Protein AF-A0A527GKY8-F1 (afdb_monomer_lite)

Radius of gyration: 17.2 Å; chains: 1; bounding box: 36×43×42 Å

Secondary structure (DSSP, 8-state):
-HHHHHHHHHT-S--S-EEEEESHHHHHHHHHHHTTSPTTS-EEEEETTSSS--HHHHTTS--EEEE-SS--SS--HHHHHHHHHHHHHHHHHHHSPPPPPPSSPP------TTTHHHH-

pLDDT: mean 96.41, 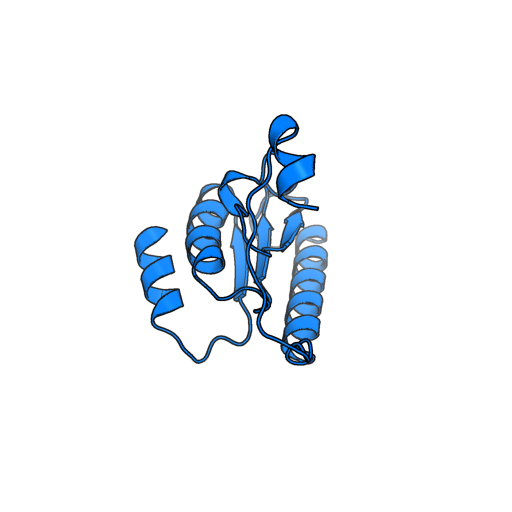std 3.01, range [84.5, 98.81]

Foldseek 3Di:
DLVVLLVVLLVDPPQLADEFEAEPVRLLSRLSNVVSDDAQRHAEYAYCCLPDDCCSRQPPHDYHYQHCVDHPPDDDPSNVVSVVVSVVVRCVCSVDGDDPDDDDDDDDDDDDPVCVVVRD

Structure (mmCIF, N/CA/C/O backbone):
data_AF-A0A527GKY8-F1
#
_entry.id   AF-A0A527GKY8-F1
#
loop_
_atom_site.group_PDB
_atom_site.id
_atom_site.type_symbol
_atom_site.label_atom_id
_atom_site.label_alt_id
_atom_site.label_comp_id
_atom_site.label_asym_id
_atom_site.label_entity_id
_atom_site.label_seq_id
_atom_site.pdbx_PDB_ins_code
_atom_site.Cartn_x
_atom_site.Cartn_y
_atom_site.Cartn_z
_atom_site.occupancy
_atom_site.B_iso_or_equiv
_atom_site.auth_seq_id
_atom_site.auth_comp_id
_atom_site.auth_asym_id
_atom_site.auth_atom_id
_atom_site.pdbx_PDB_model_num
ATOM 1 N N . MET A 1 1 ? -9.614 -0.840 -14.569 1.00 93.81 1 MET A N 1
ATOM 2 C CA . MET A 1 1 ? -9.098 -1.970 -13.761 1.00 93.81 1 MET A CA 1
ATOM 3 C C . MET A 1 1 ? -8.939 -1.639 -12.281 1.00 93.81 1 MET A C 1
ATOM 5 O O . MET A 1 1 ? -9.459 -2.411 -11.493 1.00 93.81 1 MET A O 1
ATOM 9 N N . GLY A 1 2 ? -8.317 -0.518 -11.883 1.00 97.00 2 GLY A N 1
ATOM 10 C CA . GLY A 1 2 ? -8.149 -0.168 -10.456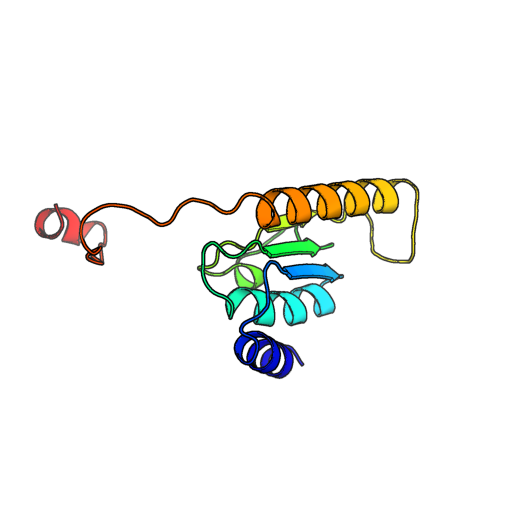 1.00 97.00 2 GLY A CA 1
ATOM 11 C C . GLY A 1 2 ? -9.447 -0.159 -9.633 1.00 97.00 2 GLY A C 1
ATOM 12 O O . GLY A 1 2 ? -9.541 -0.859 -8.632 1.00 97.00 2 GLY A O 1
ATOM 13 N N . ILE A 1 3 ? -10.492 0.524 -10.118 1.00 97.94 3 ILE A N 1
ATOM 14 C CA . ILE A 1 3 ? -11.818 0.555 -9.463 1.00 97.94 3 ILE A CA 1
ATOM 15 C C . ILE A 1 3 ? -12.407 -0.855 -9.305 1.00 97.94 3 ILE A C 1
ATOM 17 O O . ILE A 1 3 ? -12.872 -1.222 -8.232 1.00 97.94 3 ILE A O 1
ATOM 21 N N . ALA A 1 4 ? -12.345 -1.674 -10.358 1.00 98.38 4 ALA A N 1
ATOM 22 C CA . ALA A 1 4 ? -12.852 -3.044 -10.310 1.00 98.38 4 ALA A CA 1
ATOM 23 C C . ALA A 1 4 ? -12.092 -3.900 -9.280 1.00 98.38 4 ALA A C 1
ATOM 25 O O . ALA A 1 4 ? -12.709 -4.661 -8.540 1.00 98.38 4 ALA A O 1
ATOM 26 N N . PHE A 1 5 ? -10.766 -3.743 -9.192 1.00 98.31 5 PHE A N 1
ATOM 27 C CA . PHE A 1 5 ? -9.959 -4.428 -8.183 1.00 98.31 5 PHE A CA 1
ATOM 28 C C . PHE A 1 5 ? -10.277 -3.947 -6.761 1.00 98.31 5 PHE A C 1
ATOM 30 O O . PHE A 1 5 ? -10.349 -4.766 -5.851 1.00 98.31 5 PHE A O 1
ATOM 37 N N . ALA A 1 6 ? -10.537 -2.651 -6.572 1.00 98.12 6 ALA A N 1
ATOM 38 C CA . ALA A 1 6 ? -10.965 -2.106 -5.287 1.00 98.12 6 ALA A CA 1
ATOM 39 C C . ALA A 1 6 ? -12.304 -2.685 -4.821 1.00 98.12 6 ALA A C 1
ATOM 41 O O . ALA A 1 6 ? -12.401 -3.154 -3.689 1.00 98.12 6 ALA A O 1
ATOM 42 N N . HIS A 1 7 ? -13.299 -2.752 -5.709 1.00 98.38 7 HIS A N 1
ATOM 43 C CA . HIS A 1 7 ? -14.584 -3.383 -5.395 1.00 98.38 7 HIS A CA 1
ATOM 44 C C . HIS A 1 7 ? -14.422 -4.870 -5.066 1.00 98.38 7 HIS A C 1
ATOM 46 O O . HIS A 1 7 ? -15.033 -5.369 -4.123 1.00 98.38 7 HIS A O 1
ATOM 52 N N . PHE A 1 8 ? -13.569 -5.582 -5.809 1.00 98.12 8 PHE A N 1
ATOM 53 C CA . PHE A 1 8 ? -13.257 -6.973 -5.497 1.00 98.12 8 PHE A CA 1
ATOM 54 C C . PHE A 1 8 ? -12.625 -7.107 -4.107 1.00 98.12 8 PHE A C 1
ATOM 56 O O . PHE A 1 8 ? -13.102 -7.913 -3.313 1.00 98.12 8 PHE A O 1
ATOM 63 N N . ALA A 1 9 ? -11.613 -6.299 -3.782 1.00 97.81 9 ALA A N 1
ATOM 64 C CA . ALA A 1 9 ? -10.951 -6.336 -2.480 1.00 97.81 9 ALA A CA 1
ATOM 65 C C . ALA A 1 9 ? -11.930 -6.059 -1.324 1.00 97.81 9 ALA A C 1
ATOM 67 O O . ALA A 1 9 ? -11.921 -6.789 -0.339 1.00 97.81 9 ALA A O 1
ATOM 68 N N . GLN A 1 10 ? -12.824 -5.077 -1.475 1.00 96.75 10 GLN A N 1
ATOM 69 C CA . GLN A 1 10 ? -13.863 -4.758 -0.484 1.00 96.75 10 GLN A CA 1
ATOM 70 C C . GLN A 1 10 ? -14.915 -5.856 -0.317 1.00 96.75 10 GLN A C 1
ATOM 72 O O . GLN A 1 10 ? -15.512 -5.978 0.749 1.00 96.75 10 GLN A O 1
ATOM 77 N N . SER A 1 11 ? -15.153 -6.663 -1.355 1.00 97.81 11 SER A N 1
ATOM 78 C CA . SER A 1 11 ? -16.092 -7.790 -1.277 1.00 97.81 11 SER A CA 1
ATOM 79 C C . SER A 1 11 ? -15.565 -8.967 -0.445 1.00 97.81 11 SER A C 1
ATOM 81 O O . SER A 1 11 ? -16.308 -9.911 -0.174 1.00 97.81 11 SER A O 1
ATOM 83 N N . ARG A 1 12 ? -14.285 -8.939 -0.051 1.00 97.69 12 ARG A N 1
ATOM 84 C CA . ARG A 1 12 ? -13.637 -9.990 0.735 1.00 97.69 12 ARG A CA 1
ATOM 85 C C . ARG A 1 12 ? -13.620 -9.636 2.217 1.00 97.69 12 ARG A C 1
ATOM 87 O O . ARG A 1 12 ? -13.313 -8.512 2.597 1.00 97.69 12 ARG A O 1
ATOM 94 N N . ASN A 1 13 ? -13.875 -10.633 3.054 1.00 95.25 13 ASN A N 1
ATOM 95 C CA . ASN A 1 13 ? -13.787 -10.550 4.515 1.00 95.25 13 ASN A CA 1
ATOM 96 C C . ASN A 1 13 ? -12.682 -11.451 5.099 1.00 95.25 13 ASN A C 1
ATOM 98 O O . ASN A 1 13 ? -12.542 -11.549 6.313 1.00 95.25 13 ASN A O 1
ATOM 102 N N . ASP A 1 14 ? -11.905 -12.103 4.236 1.00 96.19 14 ASP A N 1
ATOM 103 C CA . ASP A 1 14 ? -10.909 -13.125 4.563 1.00 96.19 14 ASP A CA 1
ATOM 104 C C . ASP A 1 14 ? -9.474 -12.709 4.196 1.00 96.19 14 ASP A C 1
ATOM 106 O O . ASP A 1 14 ? -8.569 -13.539 4.108 1.00 96.19 14 ASP A O 1
ATOM 110 N N . ILE A 1 15 ? -9.242 -11.412 3.980 1.00 97.12 15 ILE A N 1
ATOM 111 C CA . ILE A 1 15 ? -7.913 -10.875 3.677 1.00 97.12 15 ILE A CA 1
ATOM 112 C C . ILE A 1 15 ? -7.191 -10.572 4.991 1.00 97.12 15 ILE A C 1
ATOM 114 O O . ILE A 1 15 ? -7.519 -9.611 5.679 1.00 97.12 15 ILE A O 1
ATOM 118 N N . ALA A 1 16 ? -6.167 -11.361 5.315 1.00 96.25 16 ALA A N 1
ATOM 119 C CA . ALA A 1 16 ? -5.291 -11.090 6.458 1.00 96.25 16 ALA A CA 1
ATOM 120 C C . ALA A 1 16 ? -4.205 -10.045 6.145 1.00 96.25 16 ALA A C 1
ATOM 122 O O . ALA A 1 16 ? -3.724 -9.369 7.047 1.00 96.25 16 ALA A O 1
ATOM 123 N N . ALA A 1 17 ? -3.798 -9.931 4.877 1.00 98.00 17 ALA A N 1
ATOM 124 C CA . ALA A 1 17 ? -2.808 -8.975 4.387 1.00 98.00 17 ALA A CA 1
ATOM 125 C C . ALA A 1 17 ? -2.848 -8.895 2.852 1.00 98.00 17 ALA A C 1
ATOM 127 O O . ALA A 1 17 ? -3.287 -9.838 2.190 1.00 98.00 17 ALA A O 1
ATOM 128 N N . MET A 1 18 ? -2.342 -7.803 2.277 1.00 98.50 18 MET A N 1
ATOM 129 C CA . MET A 1 18 ? -2.204 -7.634 0.827 1.00 98.50 18 MET A CA 1
ATOM 130 C C . MET A 1 18 ? -0.775 -7.227 0.455 1.00 98.50 18 MET A C 1
ATOM 132 O O . MET A 1 18 ? -0.226 -6.265 0.989 1.00 98.50 18 MET A O 1
ATOM 136 N N . ILE A 1 19 ? -0.185 -7.933 -0.509 1.00 98.69 19 ILE A N 1
ATOM 137 C CA . ILE A 1 19 ? 1.107 -7.580 -1.102 1.00 98.69 19 ILE A CA 1
ATOM 138 C C . ILE A 1 19 ? 0.972 -7.442 -2.618 1.00 98.69 19 ILE A C 1
ATOM 140 O O . ILE A 1 19 ? 0.311 -8.249 -3.270 1.00 98.69 19 ILE A O 1
ATOM 144 N N . GLY A 1 20 ? 1.591 -6.401 -3.167 1.00 98.19 20 GLY A N 1
ATOM 145 C CA . GLY A 1 20 ? 1.597 -6.082 -4.588 1.00 98.19 20 GLY A CA 1
ATOM 146 C C . GLY A 1 20 ? 2.997 -5.831 -5.119 1.00 98.19 20 GLY A C 1
ATOM 147 O O . GLY A 1 20 ? 3.877 -5.398 -4.379 1.00 98.19 20 GLY A O 1
ATOM 148 N N . ILE A 1 21 ? 3.198 -6.079 -6.413 1.00 97.88 21 ILE A N 1
ATOM 149 C CA . ILE A 1 21 ? 4.448 -5.796 -7.126 1.00 97.88 21 ILE A CA 1
ATOM 150 C C . ILE A 1 21 ? 4.087 -5.159 -8.469 1.00 97.88 21 ILE A C 1
ATOM 152 O O . ILE A 1 21 ? 3.184 -5.646 -9.151 1.00 97.88 21 ILE A O 1
ATOM 156 N N . GLY A 1 22 ? 4.770 -4.087 -8.872 1.00 96.31 22 GLY A N 1
ATOM 157 C CA . GLY A 1 22 ? 4.507 -3.479 -10.174 1.00 96.31 22 GLY A CA 1
ATOM 158 C C . GLY A 1 22 ? 5.328 -2.236 -10.504 1.00 96.31 22 GLY A C 1
ATOM 159 O O . GLY A 1 22 ? 5.928 -1.600 -9.641 1.00 96.31 22 GLY A O 1
ATOM 160 N N . GLY A 1 23 ? 5.323 -1.886 -11.792 1.00 96.31 23 GLY A N 1
ATOM 161 C CA . GLY A 1 23 ? 5.651 -0.536 -12.256 1.00 96.31 23 GLY A CA 1
ATOM 162 C C . GLY A 1 23 ? 4.444 0.399 -12.146 1.00 96.31 23 GLY A C 1
ATOM 163 O O . GLY A 1 23 ? 3.443 0.039 -11.534 1.00 96.31 23 GLY A O 1
ATOM 164 N N . GLY A 1 24 ? 4.472 1.570 -12.786 1.00 96.06 24 GLY A N 1
ATOM 165 C CA . GLY A 1 24 ? 3.434 2.598 -12.593 1.00 96.06 24 GLY A CA 1
ATOM 166 C C . GLY A 1 24 ? 1.984 2.131 -12.763 1.00 96.06 24 GLY A C 1
ATOM 167 O O . GLY A 1 24 ? 1.152 2.384 -11.893 1.00 96.06 24 GLY A O 1
ATOM 168 N N . GLY A 1 25 ? 1.682 1.381 -13.828 1.00 97.19 25 GLY A N 1
ATOM 169 C CA . GLY A 1 25 ? 0.336 0.840 -14.045 1.00 97.19 25 GLY A CA 1
ATOM 170 C C . GLY A 1 25 ? -0.087 -0.178 -12.978 1.00 97.19 25 GLY A C 1
ATOM 171 O O . GLY A 1 25 ? -1.200 -0.107 -12.461 1.00 97.19 25 GLY A O 1
ATOM 172 N N . GLY A 1 26 ? 0.815 -1.094 -12.608 1.00 97.56 26 GLY A N 1
ATOM 173 C CA . GLY A 1 26 ? 0.564 -2.093 -11.566 1.00 97.56 26 GLY A CA 1
ATOM 174 C C . GLY A 1 26 ? 0.383 -1.451 -10.192 1.00 97.56 26 GLY A C 1
ATOM 175 O O . GLY A 1 26 ? -0.597 -1.736 -9.511 1.00 97.56 26 GLY A O 1
ATOM 176 N N . THR A 1 27 ? 1.264 -0.517 -9.831 1.00 98.38 27 THR A N 1
ATOM 177 C CA . THR A 1 27 ? 1.173 0.279 -8.603 1.00 98.38 27 THR A CA 1
ATOM 178 C C . THR A 1 27 ? -0.160 1.011 -8.529 1.00 98.38 27 THR A C 1
ATOM 180 O O . THR A 1 27 ? -0.854 0.876 -7.531 1.00 98.38 27 THR A O 1
ATOM 183 N N . SER A 1 28 ? -0.576 1.703 -9.595 1.00 98.25 28 SER A N 1
ATOM 184 C CA . SER A 1 28 ? -1.862 2.414 -9.634 1.00 98.25 28 SER A CA 1
ATOM 185 C C . SER A 1 28 ? -3.068 1.489 -9.404 1.00 98.25 28 SER A C 1
ATOM 187 O O . SER A 1 28 ? -3.956 1.818 -8.617 1.00 98.25 28 SER A O 1
ATOM 189 N N . ILE A 1 29 ? -3.096 0.319 -10.055 1.00 98.62 29 ILE A N 1
ATOM 190 C CA . ILE A 1 29 ? -4.204 -0.644 -9.935 1.00 98.62 29 ILE A CA 1
ATOM 191 C C . ILE A 1 29 ? -4.224 -1.306 -8.555 1.00 98.62 29 ILE A C 1
ATOM 193 O O . ILE A 1 29 ? -5.288 -1.471 -7.963 1.00 98.62 29 ILE A O 1
ATOM 197 N N . ILE A 1 30 ? -3.068 -1.722 -8.043 1.00 98.62 30 ILE A N 1
ATOM 198 C CA . ILE A 1 30 ? -3.012 -2.463 -6.785 1.00 98.62 30 ILE A CA 1
ATOM 199 C C . ILE A 1 30 ? -3.303 -1.530 -5.607 1.00 98.62 30 ILE A C 1
ATOM 201 O O . ILE A 1 30 ? -4.094 -1.887 -4.732 1.00 98.62 30 ILE A O 1
ATOM 205 N N . THR A 1 31 ? -2.746 -0.314 -5.595 1.00 98.62 31 THR A N 1
ATOM 206 C CA . THR A 1 31 ? -2.962 0.607 -4.473 1.00 98.62 31 THR A CA 1
ATOM 207 C C . THR A 1 31 ? -4.370 1.190 -4.427 1.00 98.62 31 THR A C 1
ATOM 209 O O . THR A 1 31 ? -4.828 1.555 -3.347 1.00 98.62 31 THR A O 1
ATOM 212 N N . SER A 1 32 ? -5.129 1.205 -5.534 1.00 98.38 32 SER A N 1
ATOM 213 C CA . SER A 1 32 ? -6.575 1.462 -5.440 1.00 98.38 32 SER A CA 1
ATOM 214 C C . SER A 1 32 ? -7.306 0.376 -4.648 1.00 98.38 32 SER A C 1
ATOM 216 O O . SER A 1 32 ? -8.233 0.696 -3.914 1.00 98.38 32 SER A O 1
ATOM 218 N N . GLY A 1 33 ? -6.876 -0.888 -4.746 1.00 98.31 33 GLY A N 1
ATOM 219 C CA . GLY A 1 33 ? -7.428 -1.972 -3.931 1.00 98.31 33 GLY A CA 1
ATOM 220 C C . GLY A 1 33 ? -6.960 -1.935 -2.482 1.00 98.31 33 GLY A C 1
ATOM 221 O O . GLY A 1 33 ? -7.771 -2.081 -1.575 1.00 98.31 33 GLY A O 1
ATOM 222 N N . MET A 1 34 ? -5.675 -1.663 -2.251 1.00 98.56 34 MET A N 1
ATOM 223 C CA . MET A 1 34 ? -5.132 -1.547 -0.896 1.00 98.56 34 MET A CA 1
ATOM 224 C C . MET A 1 34 ? -5.804 -0.420 -0.098 1.00 98.56 34 MET A C 1
ATOM 226 O O . MET A 1 34 ? -6.210 -0.652 1.036 1.00 98.56 34 MET A O 1
ATOM 230 N N . ARG A 1 35 ? -5.991 0.771 -0.689 1.00 98.19 35 ARG A N 1
ATOM 231 C CA . ARG A 1 35 ? -6.665 1.905 -0.021 1.00 98.19 35 ARG A CA 1
ATOM 232 C C . ARG A 1 35 ? -8.111 1.614 0.375 1.00 98.19 35 ARG A C 1
ATOM 234 O O . ARG A 1 35 ? -8.648 2.272 1.255 1.00 98.19 35 ARG A O 1
ATOM 241 N N . ALA A 1 36 ? -8.739 0.651 -0.289 1.00 97.25 36 ALA A N 1
ATOM 242 C CA . ALA A 1 36 ? -10.115 0.263 -0.034 1.00 97.25 36 ALA A CA 1
ATOM 243 C C . ALA A 1 36 ? -10.261 -0.677 1.180 1.00 97.25 36 ALA A C 1
ATOM 245 O O . ALA A 1 36 ? -11.382 -0.899 1.640 1.00 97.25 36 ALA A O 1
ATOM 246 N N . LEU A 1 37 ? -9.150 -1.234 1.681 1.00 97.44 37 LEU A N 1
ATOM 247 C CA . LEU A 1 37 ? -9.111 -2.105 2.855 1.00 97.44 37 LEU A CA 1
ATOM 248 C C . LEU A 1 37 ? -8.959 -1.299 4.158 1.00 97.44 37 LEU A C 1
ATOM 250 O O . LEU A 1 37 ? -8.385 -0.210 4.134 1.00 97.44 37 LEU A O 1
ATOM 254 N N . PRO A 1 38 ? -9.399 -1.840 5.312 1.00 95.31 38 PRO A N 1
ATOM 255 C CA . PRO A 1 38 ? -9.287 -1.156 6.600 1.00 95.31 38 PRO A CA 1
ATOM 256 C C . PRO A 1 38 ? -7.851 -0.752 6.971 1.00 95.31 38 PRO A C 1
ATOM 258 O O . PRO A 1 38 ? -6.886 -1.474 6.687 1.00 95.31 38 PRO A O 1
ATOM 261 N N . LEU A 1 39 ? -7.714 0.376 7.673 1.00 94.56 39 LEU A N 1
ATOM 262 C CA . LEU A 1 39 ? -6.466 0.754 8.342 1.00 94.56 39 LEU A CA 1
ATOM 263 C C . LEU A 1 39 ? -6.077 -0.314 9.376 1.00 94.56 39 LEU A C 1
ATOM 265 O O . LEU A 1 39 ? -6.938 -0.895 10.035 1.00 94.56 39 LEU A O 1
ATOM 269 N N . GLY A 1 40 ? -4.781 -0.587 9.500 1.00 94.38 40 GLY A N 1
ATOM 270 C CA . GLY A 1 40 ? -4.221 -1.624 10.368 1.00 94.38 40 GLY A CA 1
ATOM 271 C C . GLY A 1 40 ? -4.087 -2.996 9.701 1.00 94.38 40 GLY A C 1
ATOM 272 O O . GLY A 1 40 ? -3.262 -3.798 10.134 1.00 94.38 40 GLY A O 1
ATOM 273 N N . LEU A 1 41 ? -4.829 -3.273 8.620 1.00 96.38 41 LEU A N 1
ATOM 274 C CA . LEU A 1 41 ? -4.601 -4.469 7.801 1.00 96.38 41 LEU A CA 1
ATOM 275 C C . LEU A 1 41 ? -3.244 -4.332 7.080 1.00 96.38 41 LEU A C 1
ATOM 277 O O . LEU A 1 41 ? -3.034 -3.328 6.407 1.00 96.38 41 LEU A O 1
ATOM 281 N N . PRO A 1 42 ? -2.313 -5.295 7.151 1.00 98.00 42 PRO A N 1
ATOM 282 C CA . PRO A 1 42 ? -0.998 -5.150 6.525 1.00 98.00 42 PRO A CA 1
ATOM 283 C C . PRO A 1 42 ? -1.039 -5.019 4.992 1.00 98.00 42 PRO A C 1
ATOM 285 O O . PRO A 1 42 ? -1.567 -5.892 4.299 1.00 98.00 42 PRO A O 1
ATOM 288 N N . LYS A 1 43 ? -0.442 -3.948 4.448 1.00 98.62 43 LYS A N 1
ATOM 289 C CA . LYS A 1 43 ? -0.424 -3.639 3.005 1.00 98.62 43 LYS A CA 1
ATOM 290 C C . LYS A 1 43 ? 0.978 -3.224 2.545 1.00 98.62 43 LYS A C 1
ATOM 292 O O . LYS A 1 43 ? 1.476 -2.187 2.977 1.00 98.62 43 LYS A O 1
ATOM 297 N N . ILE A 1 44 ? 1.606 -3.997 1.653 1.00 98.81 44 ILE A N 1
ATOM 298 C CA . ILE A 1 44 ? 2.916 -3.661 1.052 1.00 98.81 44 ILE A CA 1
ATOM 299 C C . ILE A 1 44 ? 2.810 -3.580 -0.468 1.00 98.81 44 ILE A C 1
ATOM 301 O O . ILE A 1 44 ? 2.390 -4.536 -1.116 1.00 98.81 44 ILE A O 1
ATOM 305 N N . MET A 1 45 ? 3.300 -2.485 -1.049 1.00 98.75 45 MET A N 1
ATOM 306 C CA . MET A 1 45 ? 3.443 -2.312 -2.492 1.00 98.75 45 MET A CA 1
ATOM 307 C C . MET A 1 45 ? 4.923 -2.205 -2.883 1.00 98.75 45 MET A C 1
ATOM 309 O O . MET A 1 45 ? 5.562 -1.176 -2.663 1.00 98.75 45 MET A O 1
ATOM 313 N N . VAL A 1 46 ? 5.469 -3.252 -3.506 1.00 98.69 46 VAL A N 1
ATOM 314 C CA . VAL A 1 46 ? 6.818 -3.244 -4.090 1.00 98.69 46 VAL A CA 1
ATOM 315 C C . VAL A 1 46 ? 6.768 -2.549 -5.452 1.00 98.69 46 VAL A C 1
ATOM 317 O O . VAL A 1 46 ? 6.292 -3.118 -6.434 1.00 98.69 46 VAL A O 1
ATOM 320 N N . SER A 1 47 ? 7.232 -1.304 -5.516 1.00 98.50 47 SER A N 1
ATOM 321 C CA . SER A 1 47 ? 7.006 -0.414 -6.660 1.00 98.50 47 SER A CA 1
ATOM 322 C C . SER A 1 47 ? 8.307 0.146 -7.227 1.00 98.50 47 SER A C 1
ATOM 324 O O . SER A 1 47 ? 9.197 0.561 -6.477 1.00 98.50 47 SER A O 1
ATOM 326 N N . THR A 1 48 ? 8.396 0.247 -8.557 1.00 97.81 48 THR A N 1
ATOM 327 C CA . THR A 1 48 ? 9.463 1.027 -9.219 1.00 97.81 48 THR A CA 1
ATOM 328 C C . THR A 1 48 ? 9.307 2.535 -8.994 1.00 97.81 48 THR A C 1
ATOM 330 O O . THR A 1 48 ? 10.258 3.283 -9.183 1.00 97.81 48 THR A O 1
ATOM 333 N N . LEU A 1 49 ? 8.130 2.976 -8.533 1.00 97.75 49 LEU A N 1
ATOM 334 C CA . LEU A 1 49 ? 7.800 4.371 -8.230 1.00 97.75 49 LEU A CA 1
ATOM 335 C C . LEU A 1 49 ? 7.815 4.689 -6.726 1.00 97.75 49 LEU A C 1
ATOM 337 O O . LEU A 1 49 ? 7.328 5.739 -6.325 1.00 97.75 49 LEU A O 1
ATOM 341 N N . ALA A 1 50 ? 8.321 3.792 -5.871 1.00 98.00 50 ALA A N 1
ATOM 342 C CA . ALA A 1 50 ? 8.338 4.041 -4.425 1.00 98.00 50 ALA A CA 1
ATOM 343 C C . ALA A 1 50 ? 9.280 5.194 -4.020 1.00 98.00 50 ALA A C 1
ATOM 345 O O . ALA A 1 50 ? 9.087 5.794 -2.969 1.00 98.00 50 ALA A O 1
ATOM 346 N N . SER A 1 51 ? 10.298 5.497 -4.835 1.00 97.75 51 SER A N 1
ATOM 347 C CA . SER A 1 51 ? 11.201 6.637 -4.639 1.00 97.75 51 SER A CA 1
ATOM 348 C C . SER A 1 51 ? 10.768 7.794 -5.544 1.00 97.75 51 SER A C 1
ATOM 350 O O . SER A 1 51 ? 11.320 8.010 -6.619 1.00 97.75 51 SER A O 1
ATOM 352 N N . GLY A 1 52 ? 9.709 8.489 -5.135 1.00 96.12 52 GLY A N 1
ATOM 353 C CA . GLY A 1 52 ? 9.095 9.583 -5.883 1.00 96.12 52 GLY A CA 1
ATOM 354 C C . GLY A 1 52 ? 7.881 10.139 -5.146 1.00 96.12 52 GLY A C 1
ATOM 355 O O . GLY A 1 52 ? 7.715 9.896 -3.949 1.00 96.12 52 GLY A O 1
ATOM 356 N N . ASP A 1 53 ? 7.017 10.860 -5.860 1.00 97.50 53 ASP A N 1
ATOM 357 C CA . ASP A 1 53 ? 5.719 11.245 -5.309 1.00 97.50 53 ASP A CA 1
ATOM 358 C C . ASP A 1 53 ? 4.818 10.009 -5.179 1.00 97.50 53 ASP A C 1
ATOM 360 O O . ASP A 1 53 ? 4.432 9.376 -6.167 1.00 97.50 53 ASP A O 1
ATOM 364 N N . THR A 1 54 ? 4.508 9.656 -3.933 1.00 98.12 54 THR A N 1
ATOM 365 C CA . THR A 1 54 ? 3.666 8.509 -3.594 1.00 98.12 54 THR A CA 1
ATOM 366 C C . THR A 1 54 ? 2.282 8.899 -3.082 1.00 98.12 54 THR A C 1
ATOM 368 O O . THR A 1 54 ? 1.452 8.008 -2.880 1.00 98.12 54 THR A O 1
ATOM 371 N N . ALA A 1 55 ? 1.985 10.201 -2.964 1.00 98.12 55 ALA A N 1
ATOM 372 C CA . ALA A 1 55 ? 0.676 10.706 -2.558 1.00 98.12 55 ALA A CA 1
ATOM 373 C C . ALA A 1 55 ? -0.498 10.085 -3.344 1.00 98.12 55 ALA A C 1
ATOM 375 O O . ALA A 1 55 ? -1.440 9.618 -2.702 1.00 98.12 55 ALA A O 1
ATOM 376 N N . PRO A 1 56 ? -0.462 9.953 -4.691 1.00 97.12 56 PRO A N 1
ATOM 377 C CA . PRO A 1 56 ? -1.586 9.370 -5.431 1.00 97.12 56 PRO A CA 1
ATOM 378 C C . PRO A 1 56 ? -1.771 7.860 -5.213 1.00 97.12 56 PRO A C 1
ATOM 380 O O . PRO A 1 56 ? -2.810 7.317 -5.603 1.00 97.12 56 PRO A O 1
ATOM 383 N N . TYR A 1 57 ? -0.788 7.170 -4.626 1.00 98.00 57 TYR A N 1
ATOM 384 C CA . TYR A 1 57 ? -0.843 5.733 -4.349 1.00 98.00 57 TYR A CA 1
ATOM 385 C C . TYR A 1 57 ? -1.237 5.443 -2.900 1.00 98.00 57 TYR A C 1
ATOM 387 O O . TYR A 1 57 ? -2.071 4.571 -2.672 1.00 98.00 57 TYR A O 1
ATOM 395 N N . VAL A 1 58 ? -0.644 6.164 -1.944 1.00 98.06 58 VAL A N 1
ATOM 396 C CA . VAL A 1 58 ? -0.852 5.947 -0.506 1.00 98.06 58 VAL A CA 1
ATOM 397 C C . VAL A 1 58 ? -2.078 6.705 -0.005 1.00 98.06 58 VAL A C 1
ATOM 399 O O . VAL A 1 58 ? -2.898 6.114 0.693 1.00 98.06 58 VAL A O 1
ATOM 402 N N . ASP A 1 59 ? -2.256 7.966 -0.411 1.00 96.25 59 ASP A N 1
ATOM 403 C CA . ASP A 1 59 ? -3.323 8.843 0.091 1.00 96.25 59 ASP A CA 1
ATOM 404 C C . ASP A 1 59 ? -3.365 8.853 1.640 1.00 96.25 59 ASP A C 1
ATOM 406 O O . ASP A 1 59 ? -2.327 8.751 2.291 1.00 96.25 59 ASP A O 1
ATOM 410 N N . VAL A 1 60 ? -4.545 8.936 2.249 1.00 95.31 60 VAL A N 1
ATOM 411 C CA . VAL A 1 60 ? -4.768 8.848 3.704 1.00 95.31 60 VAL A CA 1
ATOM 412 C C . VAL A 1 60 ? -4.761 7.409 4.260 1.00 95.31 60 VAL A C 1
ATOM 414 O O . VAL A 1 60 ? -5.410 7.132 5.269 1.00 95.31 60 VAL A O 1
ATOM 417 N N . SER A 1 61 ? -4.060 6.476 3.605 1.00 97.44 61 SER A N 1
ATOM 418 C CA . SER A 1 61 ? -3.933 5.082 4.060 1.00 97.44 61 SER A CA 1
ATOM 419 C C . SER A 1 61 ? -2.571 4.771 4.692 1.00 97.44 61 SER A C 1
ATOM 421 O O . SER A 1 61 ? -1.669 5.599 4.751 1.00 97.44 61 SER A O 1
ATOM 423 N N . ASP A 1 62 ? -2.421 3.540 5.162 1.00 97.56 62 ASP A N 1
ATOM 424 C CA . ASP A 1 62 ? -1.241 2.963 5.812 1.00 97.56 62 ASP A CA 1
ATOM 425 C C . ASP A 1 62 ? -0.460 2.007 4.882 1.00 97.56 62 ASP A C 1
ATOM 427 O O . ASP A 1 62 ? 0.200 1.073 5.339 1.00 97.56 62 ASP A O 1
ATOM 431 N N . ILE A 1 63 ? -0.541 2.210 3.559 1.00 98.62 63 ILE A N 1
ATOM 432 C CA . ILE A 1 63 ? 0.225 1.421 2.580 1.00 98.62 63 ILE A CA 1
ATOM 433 C C . ILE A 1 63 ? 1.723 1.677 2.742 1.00 98.62 63 ILE A C 1
ATOM 435 O O . ILE A 1 63 ? 2.197 2.809 2.644 1.00 98.62 63 ILE A O 1
ATOM 439 N N . ILE A 1 64 ? 2.492 0.597 2.868 1.00 98.69 64 ILE A N 1
ATOM 440 C CA . ILE A 1 64 ? 3.952 0.656 2.853 1.00 98.69 64 ILE A CA 1
ATOM 441 C C . ILE A 1 64 ? 4.443 0.547 1.407 1.00 98.69 64 ILE A C 1
ATOM 443 O O . ILE A 1 64 ? 4.283 -0.486 0.750 1.00 98.69 64 ILE A O 1
ATOM 447 N N . MET A 1 65 ? 5.090 1.605 0.921 1.00 98.62 65 MET A N 1
ATOM 448 C CA . MET A 1 65 ? 5.763 1.615 -0.377 1.00 98.62 65 MET A CA 1
ATOM 449 C C . MET A 1 65 ? 7.187 1.072 -0.228 1.00 98.62 65 MET A C 1
ATOM 451 O O . MET A 1 65 ? 8.026 1.680 0.433 1.00 98.62 65 MET A O 1
ATOM 455 N N . MET A 1 66 ? 7.479 -0.062 -0.863 1.00 98.62 66 MET A N 1
ATOM 456 C CA . MET A 1 66 ? 8.811 -0.668 -0.863 1.00 98.62 66 MET A CA 1
ATOM 457 C C . MET A 1 66 ? 9.493 -0.446 -2.222 1.00 98.62 66 MET A C 1
ATOM 459 O O . MET A 1 66 ? 8.952 -0.875 -3.244 1.00 98.62 66 MET A O 1
ATOM 463 N N . PRO A 1 67 ? 10.673 0.199 -2.283 1.00 98.31 67 PRO A N 1
ATOM 464 C CA . PRO A 1 67 ? 11.404 0.356 -3.537 1.00 98.31 67 PRO A CA 1
ATOM 465 C C . PRO A 1 67 ? 11.777 -0.983 -4.163 1.00 98.31 67 PRO A C 1
ATOM 467 O O . PRO A 1 67 ? 12.443 -1.808 -3.542 1.00 98.31 67 PRO A O 1
ATOM 470 N N . ALA A 1 68 ? 11.388 -1.175 -5.425 1.00 97.44 68 ALA A N 1
ATOM 471 C CA . ALA A 1 68 ? 11.764 -2.355 -6.202 1.00 97.44 68 ALA A CA 1
ATOM 472 C C . ALA A 1 68 ? 13.269 -2.390 -6.549 1.00 97.44 68 ALA A C 1
ATOM 474 O O . ALA A 1 68 ? 13.806 -3.456 -6.849 1.00 97.44 68 ALA A O 1
ATOM 475 N N . VAL A 1 69 ? 13.946 -1.232 -6.471 1.00 97.56 69 VAL A N 1
ATOM 476 C CA . VAL A 1 69 ? 15.365 -0.968 -6.799 1.00 97.56 69 VAL A CA 1
ATOM 477 C C . VAL A 1 69 ? 15.702 -1.131 -8.282 1.00 97.56 69 VAL A C 1
ATOM 479 O O . VAL A 1 69 ? 16.340 -0.258 -8.861 1.00 97.56 69 VAL A O 1
ATOM 482 N N . THR A 1 70 ? 15.259 -2.214 -8.912 1.00 95.62 70 THR A N 1
ATOM 483 C CA . THR A 1 70 ? 15.358 -2.434 -10.358 1.00 95.62 70 THR A CA 1
ATOM 484 C C . THR A 1 70 ? 13.972 -2.452 -10.980 1.00 95.62 70 THR A C 1
ATOM 486 O O . THR A 1 70 ? 12.978 -2.673 -10.286 1.00 95.62 70 THR A O 1
ATOM 489 N N . ASP A 1 71 ? 13.896 -2.292 -12.300 1.00 94.56 71 ASP A N 1
ATOM 490 C CA . ASP A 1 71 ? 12.657 -2.599 -13.009 1.00 94.56 71 ASP A CA 1
ATOM 491 C C . ASP A 1 71 ? 12.296 -4.092 -12.867 1.00 94.56 71 ASP A C 1
ATOM 493 O O . ASP A 1 71 ? 13.163 -4.947 -12.636 1.00 94.56 71 ASP A O 1
ATOM 497 N N . MET A 1 72 ? 11.006 -4.403 -12.977 1.00 87.38 72 MET A N 1
ATOM 498 C CA . MET A 1 72 ? 10.455 -5.749 -12.808 1.00 87.38 72 MET A CA 1
ATOM 499 C C . MET A 1 72 ? 10.355 -6.474 -14.154 1.00 87.38 72 MET A C 1
ATOM 501 O O . MET A 1 72 ? 9.277 -6.844 -14.612 1.00 87.38 72 MET A O 1
ATOM 505 N N . ALA A 1 73 ? 11.513 -6.716 -14.765 1.00 89.69 73 ALA A N 1
ATOM 506 C CA . ALA A 1 73 ? 11.668 -7.511 -15.982 1.00 89.69 73 ALA A CA 1
ATOM 507 C C . ALA A 1 73 ? 12.272 -8.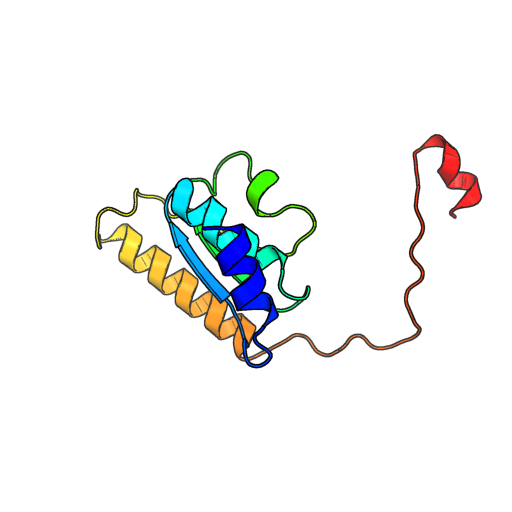890 -15.649 1.00 89.69 73 ALA A C 1
ATOM 509 O O . ALA A 1 73 ? 13.407 -9.207 -16.001 1.00 89.69 73 ALA A O 1
ATOM 510 N N . GLY A 1 74 ? 11.515 -9.705 -14.910 1.00 89.69 74 GLY A N 1
ATOM 511 C CA . GLY A 1 74 ? 11.963 -11.014 -14.425 1.00 89.69 74 GLY A CA 1
ATOM 512 C C . GLY A 1 74 ? 12.793 -10.967 -13.132 1.00 89.69 74 GLY A C 1
ATOM 513 O O . GLY A 1 74 ? 12.967 -9.928 -12.492 1.00 89.69 74 GLY A O 1
ATOM 514 N N . LEU A 1 75 ? 13.279 -12.137 -12.705 1.00 95.25 75 LEU A N 1
ATOM 515 C CA . LEU A 1 75 ? 14.033 -12.288 -11.457 1.00 95.25 75 LEU A CA 1
ATOM 516 C C . LEU A 1 75 ? 15.539 -12.142 -11.683 1.00 95.25 75 LEU A C 1
ATOM 518 O O . LEU A 1 75 ? 16.149 -12.939 -12.392 1.00 95.25 75 LEU A O 1
ATOM 522 N N . ASN A 1 76 ? 16.153 -11.195 -10.979 1.0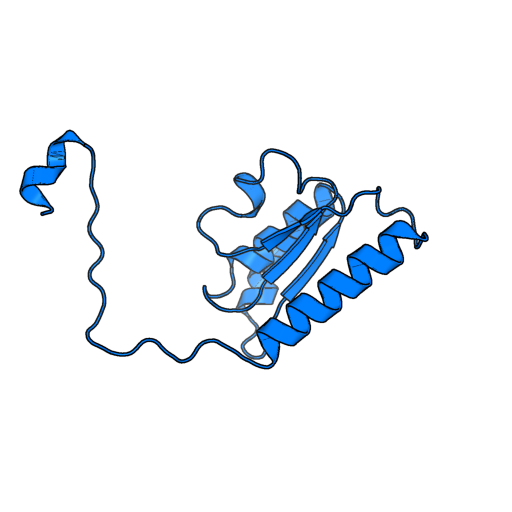0 95.56 76 ASN A N 1
ATOM 523 C CA . ASN A 1 76 ? 17.593 -10.977 -10.934 1.00 95.56 76 ASN A CA 1
ATOM 524 C C . ASN A 1 76 ? 18.103 -11.071 -9.481 1.00 95.56 76 ASN A C 1
ATOM 526 O O . ASN A 1 76 ? 17.327 -11.269 -8.544 1.00 95.56 76 ASN A O 1
ATOM 530 N N . ARG A 1 77 ? 19.422 -10.960 -9.279 1.00 97.44 77 ARG A N 1
ATOM 531 C CA . ARG A 1 77 ? 20.039 -11.066 -7.943 1.00 97.44 77 ARG A CA 1
ATOM 532 C C . ARG A 1 77 ? 19.459 -10.059 -6.942 1.00 97.44 77 ARG A C 1
ATOM 534 O O . ARG A 1 77 ? 19.283 -10.411 -5.782 1.00 97.44 77 ARG A O 1
ATOM 541 N N . ILE A 1 78 ? 19.159 -8.841 -7.385 1.00 97.19 78 ILE A N 1
ATOM 542 C CA . ILE A 1 78 ? 18.612 -7.767 -6.549 1.00 97.19 78 ILE A CA 1
ATOM 543 C C . ILE A 1 78 ? 17.126 -8.014 -6.290 1.00 97.19 78 ILE A C 1
ATOM 545 O O . ILE A 1 78 ? 16.713 -8.056 -5.132 1.00 97.19 78 ILE A O 1
ATOM 549 N N . SER A 1 79 ? 16.327 -8.250 -7.337 1.00 96.81 79 SER A N 1
ATOM 550 C CA . SER A 1 79 ? 14.880 -8.423 -7.176 1.00 96.81 79 SER A CA 1
ATOM 551 C C . SER A 1 79 ? 14.533 -9.643 -6.323 1.00 96.81 79 SER A C 1
ATOM 553 O O . SER A 1 79 ? 13.610 -9.571 -5.521 1.00 96.81 79 SER A O 1
ATOM 555 N N . ARG A 1 80 ? 15.322 -10.725 -6.375 1.00 97.88 80 ARG A N 1
ATOM 556 C CA . ARG A 1 80 ? 15.161 -11.871 -5.458 1.00 97.88 80 ARG A CA 1
ATOM 557 C C . ARG A 1 80 ? 15.285 -11.474 -3.986 1.00 97.88 80 ARG A C 1
ATOM 559 O O . ARG A 1 80 ? 14.484 -11.931 -3.179 1.00 97.88 80 ARG A O 1
ATOM 566 N N . VAL A 1 81 ? 16.255 -10.628 -3.642 1.00 98.31 81 VAL A N 1
ATOM 567 C CA . VAL A 1 81 ? 16.467 -10.164 -2.260 1.00 98.31 81 VAL A CA 1
ATOM 568 C C . VAL A 1 81 ? 15.351 -9.212 -1.832 1.00 98.31 81 VAL A C 1
ATOM 570 O O . VAL A 1 81 ? 14.775 -9.385 -0.762 1.00 98.31 81 VAL A O 1
ATOM 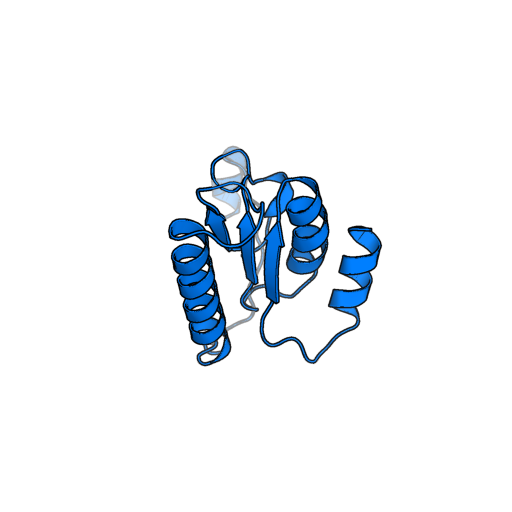573 N N . VAL A 1 82 ? 14.999 -8.245 -2.683 1.00 98.06 82 VAL A N 1
ATOM 574 C CA . VAL A 1 82 ? 13.925 -7.275 -2.404 1.00 98.06 82 VAL A CA 1
ATOM 575 C C . VAL A 1 82 ? 12.590 -7.989 -2.188 1.00 98.06 82 VAL A C 1
ATOM 577 O O . VAL A 1 82 ? 11.917 -7.746 -1.189 1.00 98.06 82 VAL A O 1
ATOM 580 N N . LEU A 1 83 ? 12.231 -8.916 -3.079 1.00 98.25 83 LEU A N 1
ATOM 581 C CA . LEU A 1 83 ? 10.988 -9.679 -2.981 1.00 98.25 83 LEU A CA 1
ATOM 582 C C . LEU A 1 83 ? 10.986 -10.636 -1.785 1.00 98.25 83 LEU A C 1
ATOM 584 O O . LEU A 1 83 ? 9.952 -10.790 -1.140 1.00 98.25 83 LEU A O 1
ATOM 588 N N . HIS A 1 84 ? 12.132 -11.238 -1.449 1.00 98.50 84 HIS A N 1
ATOM 589 C CA . HIS A 1 84 ? 12.259 -12.037 -0.231 1.00 98.50 84 HIS A CA 1
ATOM 590 C C . HIS A 1 84 ? 11.977 -11.191 1.016 1.00 98.50 84 HIS A C 1
ATOM 592 O O . HIS A 1 84 ? 11.162 -11.579 1.849 1.00 98.50 84 HIS A O 1
ATOM 598 N N . ASN A 1 85 ? 12.586 -10.009 1.116 1.00 98.69 85 ASN A N 1
ATOM 599 C CA . ASN A 1 85 ? 12.374 -9.104 2.242 1.00 98.69 85 ASN A CA 1
ATOM 600 C C . ASN A 1 85 ? 10.916 -8.625 2.323 1.00 98.69 85 ASN A C 1
ATOM 602 O O . ASN A 1 85 ? 10.345 -8.607 3.411 1.00 98.69 85 ASN A O 1
ATOM 606 N N . ALA A 1 86 ? 10.292 -8.303 1.184 1.00 98.62 86 ALA A N 1
ATOM 607 C CA . ALA A 1 86 ? 8.878 -7.929 1.124 1.00 98.62 86 ALA A CA 1
ATOM 608 C C . ALA A 1 86 ? 7.966 -9.056 1.639 1.00 98.62 86 ALA A C 1
ATOM 610 O O . ALA A 1 86 ? 7.042 -8.809 2.416 1.00 98.62 86 ALA A O 1
ATOM 611 N N . ALA A 1 87 ? 8.259 -10.303 1.250 1.00 98.56 87 ALA A N 1
ATOM 612 C CA . ALA A 1 87 ? 7.533 -11.481 1.709 1.00 98.56 87 ALA A CA 1
ATOM 613 C C . ALA A 1 87 ? 7.698 -11.709 3.221 1.00 98.56 87 ALA A C 1
ATOM 615 O O . ALA A 1 87 ? 6.711 -11.938 3.916 1.00 98.56 87 ALA A O 1
ATOM 616 N N . GLN A 1 88 ? 8.919 -11.596 3.755 1.00 98.62 88 GLN A N 1
ATOM 617 C CA . GLN A 1 88 ? 9.150 -11.709 5.200 1.00 98.62 88 GLN A CA 1
ATOM 618 C C . GLN A 1 88 ? 8.415 -10.610 5.979 1.00 98.62 88 GLN A C 1
ATOM 620 O O . GLN A 1 88 ? 7.791 -10.892 7.001 1.00 98.62 88 GLN A O 1
ATOM 625 N N . ALA A 1 89 ? 8.432 -9.373 5.476 1.00 98.50 89 ALA A N 1
ATOM 626 C CA . ALA A 1 89 ? 7.759 -8.247 6.114 1.00 98.50 89 ALA A CA 1
ATOM 627 C C . ALA A 1 89 ? 6.236 -8.442 6.177 1.00 98.50 89 ALA A C 1
ATOM 629 O O . ALA A 1 89 ? 5.649 -8.306 7.251 1.00 98.50 89 ALA A O 1
ATOM 630 N N . ILE A 1 90 ? 5.590 -8.804 5.060 1.00 98.44 90 ILE A N 1
ATOM 631 C CA . ILE A 1 90 ? 4.129 -8.972 5.041 1.00 98.44 90 ILE A CA 1
ATOM 632 C C . ILE A 1 90 ? 3.685 -10.149 5.916 1.00 98.44 90 ILE A C 1
ATOM 634 O O . ILE A 1 90 ? 2.700 -10.029 6.640 1.00 98.44 90 ILE A O 1
ATOM 638 N N . VAL A 1 91 ? 4.440 -11.255 5.920 1.00 98.25 91 VAL A N 1
ATOM 639 C CA . VAL A 1 91 ? 4.166 -12.409 6.791 1.00 98.25 91 VAL A CA 1
ATOM 640 C C . VAL A 1 91 ? 4.346 -12.032 8.261 1.00 98.25 91 VAL A C 1
ATOM 642 O O . VAL A 1 91 ? 3.499 -12.371 9.086 1.00 98.25 91 VAL A O 1
ATOM 645 N N . GLY A 1 92 ? 5.402 -11.291 8.604 1.00 97.38 92 GLY A N 1
ATOM 646 C CA . GLY A 1 92 ? 5.627 -10.815 9.970 1.00 97.38 92 GLY A CA 1
ATOM 647 C C . GLY A 1 92 ? 4.474 -9.953 10.486 1.00 97.38 92 GLY A C 1
ATOM 648 O O . GLY A 1 92 ? 3.985 -10.184 11.590 1.00 97.38 92 GLY A O 1
ATOM 649 N N . MET A 1 93 ? 3.984 -9.020 9.665 1.00 97.00 93 MET A N 1
ATOM 650 C CA . MET A 1 93 ? 2.841 -8.177 10.027 1.00 97.00 93 MET A CA 1
ATOM 651 C C . MET A 1 93 ? 1.529 -8.969 10.119 1.00 97.00 93 MET A C 1
ATOM 653 O O . MET A 1 93 ? 0.745 -8.746 11.036 1.00 97.00 93 MET A O 1
ATOM 657 N N . ALA A 1 94 ? 1.293 -9.914 9.204 1.00 96.62 94 ALA A N 1
ATOM 658 C CA . ALA A 1 94 ? 0.068 -10.716 9.186 1.00 96.62 94 ALA A CA 1
ATOM 659 C C . ALA A 1 94 ? -0.012 -11.721 10.347 1.00 96.62 94 ALA A C 1
ATOM 661 O O . ALA A 1 94 ? -1.093 -12.014 10.847 1.00 96.62 94 ALA A O 1
ATOM 662 N N . THR A 1 95 ? 1.129 -12.268 10.775 1.00 96.81 95 THR A N 1
ATOM 663 C CA . THR A 1 95 ? 1.188 -13.289 11.838 1.00 96.81 95 THR A CA 1
ATOM 664 C C . THR A 1 95 ? 1.097 -12.709 13.246 1.00 96.81 95 THR A C 1
ATOM 666 O O . THR A 1 95 ? 0.777 -13.439 14.184 1.00 96.81 95 THR A O 1
ATOM 669 N N . LYS A 1 96 ? 1.382 -11.414 13.414 1.00 92.88 96 LYS A N 1
ATOM 670 C CA . LYS A 1 96 ? 1.356 -10.716 14.706 1.00 92.88 96 LYS A CA 1
ATOM 671 C C . LYS A 1 96 ? 0.626 -9.373 14.569 1.00 92.88 96 LYS A C 1
ATOM 673 O O . LYS A 1 96 ? 1.278 -8.330 14.636 1.00 92.88 96 LYS A O 1
ATOM 678 N N . PRO A 1 97 ? -0.703 -9.382 14.348 1.00 89.25 97 PRO A N 1
ATOM 679 C CA . PRO A 1 97 ? -1.468 -8.148 14.229 1.00 89.25 97 PRO A CA 1
ATOM 680 C C . PRO A 1 97 ? -1.392 -7.335 15.524 1.00 89.25 97 PRO A C 1
ATOM 682 O O . PRO A 1 97 ? -1.256 -7.891 16.618 1.00 89.25 97 PRO A O 1
ATOM 685 N N . ALA A 1 98 ? -1.496 -6.012 15.396 1.00 87.69 98 ALA A N 1
ATOM 686 C CA . ALA A 1 98 ? -1.596 -5.137 16.555 1.00 87.69 98 ALA A CA 1
ATOM 687 C C . ALA A 1 98 ? -2.833 -5.514 17.394 1.00 87.69 98 ALA A C 1
ATOM 689 O O . ALA A 1 98 ? -3.874 -5.862 16.822 1.00 87.69 98 ALA A O 1
ATOM 690 N N . PRO A 1 99 ? -2.743 -5.459 18.735 1.00 88.31 99 PRO A N 1
ATOM 691 C CA . PRO A 1 99 ? -3.914 -5.659 19.571 1.00 88.31 99 PRO A CA 1
ATOM 692 C C . PRO A 1 99 ? -4.965 -4.583 19.254 1.00 88.31 99 PRO A C 1
ATOM 694 O O . PRO A 1 99 ? -4.598 -3.462 18.883 1.00 88.31 99 PRO A O 1
ATOM 697 N N . PRO A 1 100 ? -6.265 -4.893 19.403 1.00 84.69 100 PRO A N 1
ATOM 698 C CA . PRO A 1 100 ? -7.307 -3.885 19.290 1.00 84.69 100 PRO A CA 1
ATOM 699 C C . PRO A 1 100 ? -7.022 -2.719 20.246 1.00 84.69 100 PRO A C 1
ATOM 701 O O . PRO A 1 100 ? -6.563 -2.967 21.366 1.00 84.69 100 PRO A O 1
ATOM 704 N N . PRO A 1 101 ? -7.291 -1.471 19.832 1.00 84.50 101 PRO A N 1
ATOM 705 C CA . PRO A 1 101 ? -7.121 -0.326 20.712 1.00 84.50 101 PRO A CA 1
ATOM 706 C C . PRO A 1 101 ? -8.013 -0.476 21.948 1.00 84.50 101 PRO A C 1
ATOM 708 O O . PRO A 1 101 ? -9.175 -0.879 21.845 1.00 84.50 101 PRO A O 1
ATOM 711 N N . ASP A 1 102 ? -7.464 -0.150 23.113 1.00 87.25 102 ASP A N 1
ATOM 712 C CA . ASP A 1 102 ? -8.199 -0.046 24.364 1.00 87.25 102 ASP A CA 1
ATOM 713 C C . ASP A 1 102 ? -8.694 1.395 24.598 1.00 87.25 102 ASP A C 1
ATOM 715 O O . ASP A 1 102 ? -8.254 2.354 23.963 1.00 87.25 102 ASP A O 1
ATOM 719 N N . GLY A 1 103 ? -9.664 1.562 25.502 1.00 89.00 103 GLY A N 1
ATOM 720 C CA . GLY A 1 103 ? -10.128 2.880 25.944 1.00 89.00 103 GLY A CA 1
ATOM 721 C C . GLY A 1 103 ? -11.468 3.353 25.367 1.00 89.00 103 GLY A C 1
ATOM 722 O O . GLY A 1 103 ? -12.337 2.568 24.991 1.00 89.00 103 GLY A O 1
ATOM 723 N N . LYS A 1 104 ? -11.683 4.674 25.420 1.00 93.31 104 LYS A N 1
ATOM 724 C CA . LYS A 1 104 ? -12.938 5.337 25.023 1.00 93.31 104 LYS A CA 1
ATOM 725 C C . LYS A 1 104 ? -12.985 5.561 23.501 1.00 93.31 104 LYS A C 1
ATOM 727 O O . LYS A 1 104 ? -11.927 5.660 22.883 1.00 93.31 104 LYS A O 1
ATOM 732 N N . PRO A 1 105 ? -14.180 5.718 22.898 1.00 93.38 105 PRO A N 1
ATOM 733 C CA . PRO A 1 105 ? -14.305 6.080 21.486 1.00 93.38 105 PRO A CA 1
ATOM 734 C C . PRO A 1 105 ? -13.523 7.352 21.130 1.00 93.38 105 PRO A C 1
ATOM 736 O O . PRO A 1 105 ? -13.514 8.317 21.899 1.00 93.38 105 PRO A O 1
ATOM 739 N N . SER A 1 106 ? -12.894 7.366 19.954 1.00 92.75 106 SER A N 1
ATOM 740 C CA . SER A 1 106 ? -12.166 8.532 19.445 1.00 92.75 106 SER A CA 1
ATOM 741 C C . SER A 1 106 ? -13.119 9.626 18.953 1.00 92.75 106 SER A C 1
ATOM 743 O O . SER A 1 106 ? -14.140 9.334 18.331 1.00 92.75 106 SER A O 1
ATOM 745 N N . ILE A 1 107 ? -12.758 10.892 19.186 1.00 95.12 107 ILE A N 1
ATOM 746 C CA . ILE A 1 107 ? -13.451 12.068 18.639 1.00 95.12 107 ILE A CA 1
ATOM 747 C C . ILE A 1 107 ? -12.546 12.699 17.581 1.00 95.12 107 ILE A C 1
ATOM 749 O O . ILE A 1 107 ? -11.403 13.047 17.869 1.00 95.12 107 ILE A O 1
ATOM 753 N N . GLY A 1 108 ? -13.053 12.840 16.356 1.00 95.31 108 GLY A N 1
ATOM 754 C CA . GLY A 1 108 ? -12.358 13.555 15.289 1.00 95.31 108 GLY A CA 1
ATOM 755 C C . GLY A 1 108 ? -12.553 15.063 15.426 1.00 95.31 108 GLY A C 1
ATOM 756 O O . GLY A 1 108 ? -13.6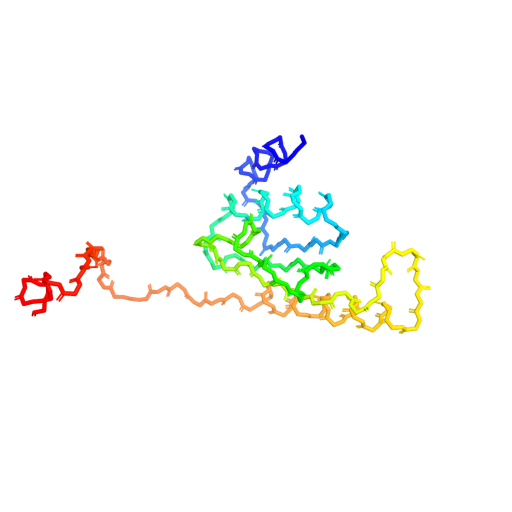86 15.531 15.512 1.00 95.31 108 GLY A O 1
ATOM 757 N N . LEU A 1 109 ? -11.457 15.819 15.416 1.00 96.56 109 LEU A N 1
ATOM 758 C CA . LEU A 1 109 ? -11.457 17.281 15.415 1.00 96.56 109 LEU A CA 1
ATOM 759 C C . LEU A 1 109 ? -10.693 17.770 14.183 1.00 96.56 109 LEU A C 1
ATOM 761 O O . LEU A 1 109 ? -9.628 17.243 13.865 1.00 96.56 109 LEU A O 1
ATOM 765 N N . ILE A 1 110 ? -11.225 18.779 13.494 1.00 96.25 110 ILE A N 1
ATOM 766 C CA . ILE A 1 110 ? -10.530 19.455 12.392 1.00 96.25 110 ILE A CA 1
ATOM 767 C C . ILE A 1 110 ? -9.912 20.758 12.898 1.00 96.25 110 ILE A C 1
ATOM 769 O O . ILE A 1 110 ? -10.513 21.473 13.697 1.00 96.25 110 ILE A O 1
ATOM 773 N N . MET A 1 111 ? -8.704 21.067 12.432 1.00 96.38 111 MET A N 1
ATOM 774 C CA . MET A 1 111 ? -7.930 22.213 12.901 1.00 96.38 111 MET A CA 1
ATOM 775 C C . MET A 1 111 ? -7.223 22.889 11.727 1.00 96.38 111 MET A C 1
ATOM 777 O O . MET A 1 111 ? -6.622 22.228 10.882 1.00 96.38 111 MET A O 1
ATOM 781 N N . PHE A 1 112 ? -7.253 24.217 11.712 1.00 96.38 112 PHE A N 1
ATOM 782 C CA . PHE A 1 112 ? -6.348 25.056 10.937 1.00 96.38 112 PHE A CA 1
ATOM 783 C C . PHE A 1 112 ? -5.605 25.998 11.891 1.00 96.38 112 PHE A C 1
ATOM 785 O O . PHE A 1 112 ? -6.053 26.207 13.016 1.00 96.38 112 PHE A O 1
ATOM 792 N N . GLY A 1 113 ? -4.489 26.600 11.466 1.00 97.50 113 GLY A N 1
ATOM 793 C CA . GLY A 1 113 ? -3.636 27.387 12.375 1.00 97.50 113 GLY A CA 1
ATOM 794 C C . GLY A 1 113 ? -4.369 28.508 13.131 1.00 97.50 113 GLY A C 1
ATOM 795 O O . GLY A 1 113 ? -4.031 28.805 14.271 1.00 97.50 113 GLY A O 1
ATOM 796 N N . VAL A 1 114 ? -5.414 29.088 12.532 1.00 97.19 114 VAL A N 1
ATOM 797 C CA . VAL A 1 114 ? -6.239 30.149 13.143 1.00 97.19 114 VAL A CA 1
ATOM 798 C C . VAL A 1 114 ? -7.354 29.632 14.060 1.00 97.19 114 VAL A C 1
ATOM 800 O O . VAL A 1 114 ? -7.949 30.423 14.784 1.00 97.19 114 VAL A O 1
ATOM 803 N N . THR A 1 115 ? -7.658 28.331 14.045 1.00 97.56 115 THR A N 1
ATOM 804 C CA . THR A 1 115 ? -8.717 27.729 14.876 1.00 97.56 115 THR A CA 1
ATOM 805 C C . THR A 1 115 ? -8.174 27.016 16.113 1.00 97.56 115 THR A C 1
ATOM 807 O O . THR A 1 115 ? -8.971 26.533 16.913 1.00 97.56 115 THR A O 1
ATOM 810 N N . THR A 1 116 ? -6.850 26.952 16.303 1.00 96.75 116 THR A N 1
ATOM 811 C CA . THR A 1 116 ? -6.204 26.250 17.427 1.00 96.75 116 THR A CA 1
ATOM 812 C C . THR A 1 116 ? -6.807 26.586 18.797 1.00 96.75 116 THR A C 1
ATOM 814 O O . THR A 1 116 ? -7.147 25.638 19.498 1.00 96.75 116 THR A O 1
ATOM 817 N N . PRO A 1 117 ? -7.063 27.863 19.169 1.00 97.00 117 PRO A N 1
ATOM 818 C CA . PRO A 1 117 ? -7.627 28.182 20.488 1.00 97.00 117 PRO A CA 1
ATOM 819 C C . PRO A 1 117 ? -9.031 27.612 20.753 1.00 97.00 117 PRO A C 1
ATOM 821 O O . PRO A 1 117 ? -9.464 27.585 21.895 1.00 97.00 117 PRO A O 1
ATOM 824 N N . CYS A 1 118 ? -9.768 27.210 19.711 1.00 96.75 118 CYS A N 1
ATOM 825 C CA . CYS A 1 118 ? -11.074 26.559 19.843 1.00 96.75 118 CYS A CA 1
ATOM 826 C C . CYS A 1 118 ? -10.957 25.028 19.959 1.00 96.75 118 CYS A C 1
ATOM 828 O O . CYS A 1 118 ? -11.892 24.379 20.421 1.00 96.75 118 CYS A O 1
ATOM 830 N N . VAL A 1 119 ? -9.855 24.445 19.473 1.00 95.75 119 VAL A N 1
ATOM 831 C CA . VAL A 1 119 ? -9.660 22.988 19.389 1.00 95.75 119 VAL A CA 1
ATOM 832 C C . VAL A 1 119 ? -8.962 22.432 20.637 1.00 95.75 119 VAL A C 1
ATOM 834 O O . VAL A 1 119 ? -9.240 21.294 21.009 1.00 95.75 119 VAL A O 1
ATOM 837 N N . THR A 1 120 ? -8.065 23.208 21.260 1.00 92.50 120 THR A N 1
ATOM 838 C CA . THR A 1 120 ? -7.291 22.839 22.465 1.00 92.50 120 THR A CA 1
ATOM 839 C C . THR A 1 120 ? -7.888 23.423 23.732 1.00 92.50 120 THR A C 1
ATOM 841 O O . THR A 1 120 ? -7.964 22.686 24.737 1.00 92.50 120 THR A O 1
#

Sequence (120 aa):
MGIAFAHFAQSRNDIAAMIGIGGGGGTSIITSGMRALPLGLPKIMVSTLASGDTAPYVDVSDIIMMPAVTDMAGLNRISRVVLHNAAQAIVGMATKPAPPPDGKPSIGLIMFGVTTPCVT